Protein AF-A0A1F5BWF1-F1 (afdb_monomer_lite)

Secondary structure (DSSP, 8-state):
-B-S-EEETTSHHHHHHTT--HHHHT---HHHHHHHHHHHHHHHHTT-SEEEEE-SSSTT-EEEEE-GGG--TT-B----------PPP---

Foldseek 3Di:
DDFDFEQEAVDQVSCVVLPHDLCLLLDPDPVSVVSVVVSVVVSVVVLGQWYWHDYNVDVVDIDIGGDPVSGDPVDDDDDPDDDDDDDDPPDD

Radius of gyration: 15.59 Å; chains: 1; bounding box: 41×37×31 Å

Structure (mmCIF, N/CA/C/O backbone):
data_AF-A0A1F5BWF1-F1
#
_entry.id   AF-A0A1F5BWF1-F1
#
loop_
_atom_site.group_PDB
_atom_site.id
_atom_site.type_symbol
_atom_site.label_atom_id
_atom_site.label_alt_id
_atom_site.label_comp_id
_atom_site.label_asym_id
_atom_site.label_entity_id
_atom_site.label_seq_id
_atom_site.pdbx_PDB_ins_code
_atom_site.Cartn_x
_atom_site.Cartn_y
_atom_site.Cartn_z
_atom_site.occupancy
_atom_site.B_iso_or_equiv
_atom_site.auth_seq_id
_atom_site.auth_comp_id
_atom_site.auth_asym_id
_atom_site.auth_atom_id
_atom_site.pdbx_PDB_model_num
ATOM 1 N N . MET A 1 1 ? -9.232 -8.060 10.717 1.00 64.62 1 MET A N 1
ATOM 2 C CA . MET A 1 1 ? -8.743 -6.693 10.443 1.00 64.62 1 MET A CA 1
ATOM 3 C C . MET A 1 1 ? -9.772 -6.023 9.557 1.00 64.62 1 MET A C 1
ATOM 5 O O . MET A 1 1 ? -10.146 -6.623 8.559 1.00 64.62 1 MET A O 1
ATOM 9 N N . HIS A 1 2 ? -10.268 -4.855 9.950 1.00 77.19 2 HIS A N 1
ATOM 10 C CA . HIS A 1 2 ? -11.174 -4.053 9.130 1.00 77.19 2 HIS A CA 1
ATOM 11 C C . HIS A 1 2 ? -10.466 -2.728 8.862 1.00 77.19 2 HIS A C 1
ATOM 13 O O . HIS A 1 2 ? -10.063 -2.065 9.818 1.00 77.19 2 HIS A O 1
ATOM 19 N N . LEU A 1 3 ? -10.240 -2.434 7.584 1.00 87.44 3 LEU A N 1
ATOM 20 C CA . LEU A 1 3 ? -9.699 -1.177 7.080 1.00 87.44 3 LEU A CA 1
ATOM 21 C C . LEU A 1 3 ? -10.726 -0.633 6.092 1.00 87.44 3 LEU A C 1
ATOM 23 O O . LEU A 1 3 ? -11.284 -1.385 5.295 1.00 87.44 3 LEU A O 1
ATOM 27 N N . THR A 1 4 ? -10.982 0.657 6.179 1.00 86.50 4 THR A N 1
ATOM 28 C CA . THR A 1 4 ? -12.004 1.368 5.414 1.00 86.50 4 THR A CA 1
ATOM 29 C C . THR A 1 4 ? -11.411 2.100 4.216 1.00 86.50 4 THR A C 1
ATOM 31 O O . THR A 1 4 ? -12.049 2.160 3.172 1.00 86.50 4 THR A O 1
ATOM 34 N N . GLN A 1 5 ? -10.176 2.599 4.334 1.00 93.31 5 GLN A N 1
ATOM 35 C CA . GLN A 1 5 ? -9.523 3.414 3.306 1.00 93.31 5 GLN A CA 1
ATOM 36 C C . GLN A 1 5 ? -8.194 2.777 2.888 1.00 93.31 5 GLN A C 1
ATOM 38 O O . GLN A 1 5 ? -7.128 3.146 3.382 1.00 93.31 5 GLN A O 1
ATOM 43 N N . VAL A 1 6 ? -8.251 1.807 1.975 1.00 95.44 6 VAL A N 1
ATOM 44 C CA . VAL A 1 6 ? -7.061 1.124 1.442 1.00 95.44 6 VAL A CA 1
ATOM 45 C C . VAL A 1 6 ? -6.797 1.586 0.014 1.00 95.44 6 VAL A C 1
ATOM 47 O O . VAL A 1 6 ? -7.669 1.475 -0.846 1.00 95.44 6 VAL A O 1
ATOM 50 N N . LEU A 1 7 ? -5.587 2.084 -0.244 1.00 96.50 7 LEU A N 1
ATOM 51 C CA . LEU A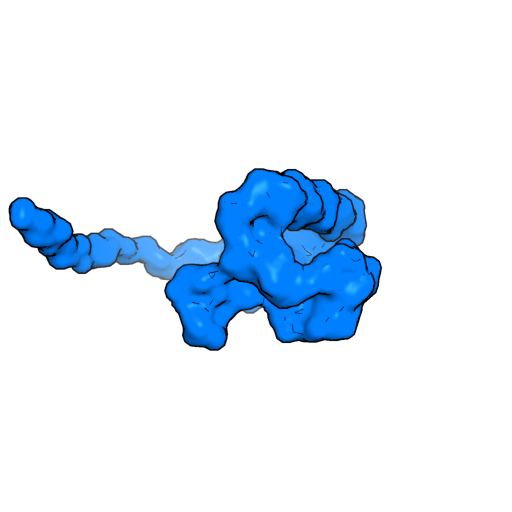 1 7 ? -5.124 2.359 -1.600 1.00 96.50 7 LEU A CA 1
ATOM 52 C C . LEU A 1 7 ? -4.600 1.062 -2.221 1.00 96.50 7 LEU A C 1
ATOM 54 O O . LEU A 1 7 ? -3.604 0.507 -1.755 1.00 96.50 7 LEU A O 1
ATOM 58 N N . ASP A 1 8 ? -5.284 0.566 -3.249 1.00 96.38 8 ASP A N 1
ATOM 59 C CA . ASP A 1 8 ? -4.962 -0.715 -3.879 1.00 96.38 8 ASP A CA 1
ATOM 60 C C . ASP A 1 8 ? -4.123 -0.534 -5.150 1.00 96.38 8 ASP A C 1
ATOM 62 O O . ASP A 1 8 ? -4.652 -0.326 -6.234 1.00 96.38 8 ASP A O 1
ATOM 66 N N . PHE A 1 9 ? -2.802 -0.662 -5.032 1.00 96.50 9 PHE A N 1
ATOM 67 C CA . PHE A 1 9 ? -1.879 -0.708 -6.169 1.00 96.50 9 PHE A CA 1
ATOM 68 C C . PHE A 1 9 ? -1.747 -2.094 -6.801 1.00 96.50 9 PHE A C 1
ATOM 70 O O . PHE A 1 9 ? -0.908 -2.283 -7.678 1.00 96.50 9 PHE A O 1
ATOM 77 N N . THR A 1 10 ? -2.553 -3.081 -6.410 1.00 94.81 10 THR A N 1
ATOM 78 C CA . THR A 1 10 ? -2.711 -4.306 -7.210 1.00 94.81 10 THR A CA 1
ATOM 79 C C . THR A 1 10 ? -3.631 -4.087 -8.412 1.00 94.81 10 THR A C 1
ATOM 81 O O . THR A 1 10 ? -3.564 -4.858 -9.369 1.00 94.81 10 THR A O 1
ATOM 84 N N . ASP A 1 11 ? -4.399 -2.993 -8.404 1.00 94.69 11 ASP A N 1
ATOM 85 C CA . ASP A 1 11 ? -5.197 -2.497 -9.521 1.00 94.69 11 ASP A CA 1
ATOM 86 C C . ASP A 1 11 ? -4.361 -1.575 -10.449 1.00 94.69 11 ASP A C 1
ATOM 88 O O . ASP A 1 11 ? -3.837 -0.549 -9.999 1.00 94.69 11 ASP A O 1
ATOM 92 N N . PRO A 1 12 ? -4.219 -1.892 -11.753 1.00 93.94 12 PRO A N 1
ATOM 93 C CA . PRO A 1 12 ? -3.457 -1.063 -12.695 1.00 93.94 12 PRO A CA 1
ATOM 94 C C . PRO A 1 12 ? -4.019 0.351 -12.920 1.00 93.94 12 PRO A C 1
ATOM 96 O O . PRO A 1 12 ? -3.259 1.273 -13.218 1.00 93.94 12 PRO A O 1
ATOM 99 N N . GLY A 1 13 ? -5.333 0.545 -12.786 1.00 95.44 13 GLY A N 1
ATOM 100 C CA . GLY A 1 13 ? -5.976 1.856 -12.867 1.00 95.44 13 GLY A CA 1
ATOM 101 C C . GLY A 1 13 ? -5.528 2.763 -11.725 1.00 95.44 13 GLY A C 1
ATOM 102 O O . GLY A 1 13 ? -5.071 3.880 -11.967 1.00 95.44 13 GLY A O 1
ATOM 103 N N . ARG A 1 14 ? -5.524 2.238 -10.496 1.00 94.06 14 ARG A N 1
ATOM 104 C CA . ARG A 1 14 ? -5.004 2.949 -9.315 1.00 94.06 14 ARG A CA 1
ATOM 105 C C . ARG A 1 14 ? -3.509 3.237 -9.408 1.00 94.06 14 ARG A C 1
ATOM 107 O O . ARG A 1 14 ? -3.073 4.307 -8.997 1.00 94.06 14 ARG A O 1
ATOM 114 N N . GLN A 1 15 ? -2.713 2.328 -9.976 1.00 94.75 15 GLN A N 1
ATOM 115 C CA . GLN A 1 15 ? -1.295 2.608 -10.244 1.00 94.75 15 GLN A CA 1
ATOM 116 C C . GLN A 1 15 ? -1.145 3.838 -11.150 1.00 94.75 15 GLN A C 1
ATOM 118 O O . GLN A 1 15 ? -0.403 4.765 -10.824 1.00 94.75 15 GLN A O 1
ATOM 123 N N . LYS A 1 16 ? -1.906 3.879 -12.252 1.00 94.44 16 LYS A N 1
ATOM 124 C CA . LYS A 1 16 ? -1.866 4.972 -13.229 1.00 94.44 16 LYS A CA 1
ATOM 125 C C . LYS A 1 16 ? -2.305 6.312 -12.635 1.00 94.44 16 LYS A C 1
ATOM 127 O O . LYS A 1 16 ? -1.657 7.317 -12.911 1.00 94.44 16 LYS A O 1
ATOM 132 N N . GLU A 1 17 ? -3.346 6.333 -11.800 1.00 93.38 17 GLU A N 1
ATOM 133 C CA . GLU A 1 17 ? -3.802 7.541 -11.082 1.00 93.38 17 GLU A CA 1
ATOM 134 C C . GLU A 1 17 ? -2.691 8.183 -10.239 1.00 93.38 17 GLU A C 1
ATOM 136 O O . GLU A 1 17 ? -2.614 9.405 -10.121 1.00 93.38 17 GLU A O 1
ATOM 141 N N . PHE A 1 18 ? -1.798 7.359 -9.687 1.00 92.06 18 PHE A N 1
ATOM 142 C CA . PHE A 1 18 ? -0.659 7.798 -8.882 1.00 92.06 18 PHE A CA 1
ATOM 143 C C . PHE A 1 18 ? 0.652 7.854 -9.679 1.00 92.06 18 PHE A C 1
ATOM 145 O O . PHE A 1 18 ? 1.726 8.035 -9.106 1.00 92.06 18 PHE A O 1
ATOM 152 N N . GLY A 1 19 ? 0.577 7.723 -11.007 1.00 93.81 19 GLY A N 1
ATOM 153 C CA . GLY A 1 19 ? 1.725 7.798 -11.904 1.00 93.81 19 GLY A CA 1
ATOM 154 C C . GLY A 1 19 ? 2.731 6.663 -11.718 1.00 93.81 19 GLY A C 1
ATOM 155 O O . GLY A 1 19 ? 3.891 6.834 -12.082 1.00 93.81 19 GLY A O 1
ATOM 156 N N . LEU A 1 20 ? 2.326 5.531 -11.143 1.00 94.75 20 LEU A N 1
ATOM 157 C CA . LEU A 1 20 ? 3.161 4.352 -10.932 1.00 94.75 20 LEU A CA 1
ATOM 158 C C . LEU A 1 20 ? 2.910 3.298 -12.010 1.00 94.75 20 LEU A C 1
ATOM 160 O O . LEU A 1 20 ? 1.829 3.207 -12.590 1.00 94.75 20 LEU A O 1
ATOM 164 N N . THR A 1 21 ? 3.916 2.463 -12.246 1.00 93.94 21 THR A N 1
ATOM 165 C CA . THR A 1 21 ? 3.776 1.225 -13.015 1.00 93.94 21 THR A CA 1
ATOM 166 C C . THR A 1 21 ? 4.031 0.023 -12.117 1.00 93.94 21 THR A C 1
ATOM 168 O O . THR A 1 21 ? 4.756 0.108 -11.123 1.00 93.94 21 THR A O 1
ATOM 171 N N . LYS A 1 22 ? 3.499 -1.139 -12.506 1.00 90.38 22 LYS A N 1
ATOM 172 C CA . LYS A 1 22 ? 3.812 -2.408 -11.842 1.00 90.38 22 LYS A CA 1
ATOM 173 C C . LYS A 1 22 ? 5.323 -2.664 -11.765 1.00 90.38 22 LYS A C 1
ATOM 175 O O . LYS A 1 22 ? 5.813 -3.048 -10.712 1.00 90.38 22 LYS A O 1
ATOM 180 N N . SER A 1 23 ? 6.060 -2.390 -12.844 1.00 92.06 23 SER A N 1
ATOM 181 C CA . SER A 1 23 ? 7.518 -2.562 -12.872 1.00 92.06 23 SER A CA 1
ATOM 182 C C . SER A 1 23 ? 8.240 -1.682 -11.852 1.00 92.06 23 SER A C 1
ATOM 184 O O . SER A 1 23 ? 9.200 -2.135 -11.245 1.00 92.06 23 SER A O 1
ATOM 186 N N . GLN A 1 24 ? 7.765 -0.455 -11.613 1.00 93.56 24 GLN A N 1
ATOM 187 C CA . GLN A 1 24 ? 8.325 0.417 -10.578 1.00 93.56 24 GLN A CA 1
ATOM 188 C C . GLN A 1 24 ? 8.084 -0.156 -9.179 1.00 93.56 24 GLN A C 1
ATOM 190 O O . GLN A 1 24 ? 8.998 -0.147 -8.365 1.00 93.56 24 GLN A O 1
ATOM 195 N N . LEU A 1 25 ? 6.888 -0.695 -8.920 1.00 91.31 25 LEU A N 1
ATOM 196 C CA . LEU A 1 25 ? 6.514 -1.310 -7.637 1.00 91.31 25 LEU A CA 1
ATOM 197 C C . LEU A 1 25 ? 7.285 -2.600 -7.315 1.00 91.31 25 LEU A C 1
ATOM 199 O O . LEU A 1 25 ? 7.389 -2.968 -6.147 1.00 91.31 25 LEU A O 1
ATOM 203 N N . GLU A 1 26 ? 7.795 -3.284 -8.337 1.00 90.75 26 GLU A N 1
ATOM 204 C CA . GLU A 1 26 ? 8.554 -4.535 -8.214 1.00 90.75 26 GLU A CA 1
ATOM 205 C C . GLU A 1 26 ? 10.077 -4.330 -8.356 1.00 90.75 26 GLU A C 1
ATOM 207 O O . GLU A 1 26 ? 10.828 -5.300 -8.288 1.00 90.75 26 GLU A O 1
ATOM 212 N N . SER A 1 27 ? 10.539 -3.087 -8.549 1.00 89.50 27 SER A N 1
ATOM 213 C CA . SER A 1 27 ? 11.947 -2.750 -8.790 1.00 89.50 27 SER A CA 1
ATOM 214 C C . SER A 1 27 ? 12.709 -2.396 -7.509 1.00 89.50 27 SER A C 1
ATOM 216 O O . SER A 1 27 ? 12.207 -1.676 -6.645 1.00 89.50 27 SER A O 1
ATOM 218 N N . ASP A 1 28 ? 13.973 -2.822 -7.450 1.00 87.69 28 ASP A N 1
ATOM 219 C CA . ASP A 1 28 ? 14.943 -2.454 -6.411 1.00 87.69 28 ASP A CA 1
ATOM 220 C C . ASP A 1 28 ? 15.822 -1.248 -6.809 1.00 87.69 28 ASP A C 1
ATOM 222 O O . ASP A 1 28 ? 16.822 -0.944 -6.154 1.00 87.69 28 ASP A O 1
ATOM 226 N N . GLU A 1 29 ? 15.478 -0.516 -7.869 1.00 94.12 29 GLU A N 1
ATOM 227 C CA . GLU A 1 29 ? 16.191 0.709 -8.239 1.00 94.12 29 GLU A CA 1
ATOM 228 C C . GLU A 1 29 ? 15.910 1.859 -7.260 1.00 94.12 29 GLU A C 1
ATOM 230 O O . GLU A 1 29 ? 14.780 2.083 -6.817 1.00 94.12 29 GLU A O 1
ATOM 235 N N . GLU A 1 30 ? 16.933 2.663 -6.954 1.00 94.12 30 GLU A N 1
ATOM 236 C CA . GLU A 1 30 ? 16.804 3.776 -6.004 1.00 94.12 30 GLU A CA 1
ATOM 237 C C . GLU A 1 30 ? 15.779 4.827 -6.446 1.00 94.12 30 GLU A C 1
ATOM 239 O O . GLU A 1 30 ? 15.003 5.317 -5.625 1.00 94.12 30 GLU A O 1
ATOM 244 N N . ALA A 1 31 ? 15.733 5.139 -7.743 1.00 94.00 31 ALA A N 1
ATOM 245 C CA . ALA A 1 31 ? 14.759 6.073 -8.300 1.00 94.00 31 ALA A CA 1
ATOM 246 C C . ALA A 1 31 ? 13.315 5.576 -8.106 1.00 94.00 31 ALA A C 1
ATOM 248 O O . ALA A 1 31 ? 12.437 6.353 -7.724 1.00 94.00 31 ALA A O 1
ATOM 249 N N . CYS A 1 32 ? 13.081 4.271 -8.292 1.00 94.19 32 CYS A N 1
ATOM 250 C CA . CYS A 1 32 ? 11.784 3.649 -8.035 1.00 94.19 32 CYS A CA 1
ATOM 251 C C . CYS A 1 32 ? 11.418 3.738 -6.548 1.00 94.19 32 CYS A C 1
ATOM 253 O O . CYS A 1 32 ? 10.308 4.158 -6.2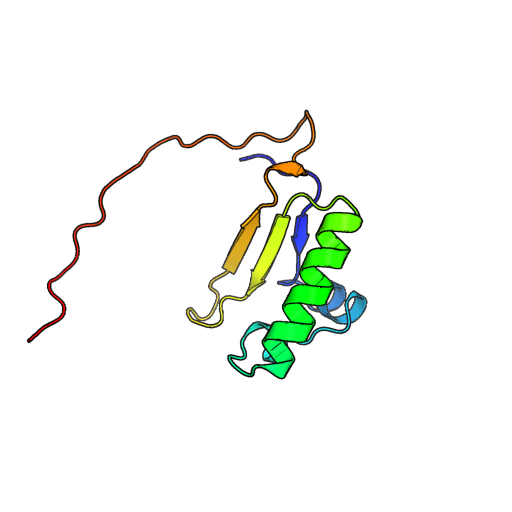21 1.00 94.19 32 CYS A O 1
ATOM 255 N N . ARG A 1 33 ? 12.365 3.452 -5.640 1.00 93.00 33 ARG A N 1
ATOM 256 C CA . ARG A 1 33 ? 12.145 3.582 -4.188 1.00 93.00 33 ARG A CA 1
ATOM 257 C C . ARG A 1 33 ? 11.759 5.000 -3.771 1.00 93.00 33 ARG A C 1
ATOM 259 O O . ARG A 1 33 ? 10.782 5.154 -3.043 1.00 93.00 33 ARG A O 1
ATOM 266 N N . LYS A 1 34 ? 12.487 6.027 -4.232 1.00 95.19 34 LYS A N 1
ATOM 267 C CA . LYS A 1 34 ? 12.188 7.438 -3.910 1.00 95.19 34 LYS A CA 1
ATOM 268 C C . LYS A 1 34 ? 10.770 7.814 -4.333 1.00 95.19 34 LYS A C 1
ATOM 270 O O . LYS A 1 34 ? 9.994 8.300 -3.520 1.00 95.19 34 LYS A O 1
ATOM 275 N N . LYS A 1 35 ? 10.397 7.469 -5.565 1.00 94.38 35 LYS A N 1
ATOM 276 C CA . LYS A 1 35 ? 9.053 7.720 -6.091 1.00 94.38 35 LYS A CA 1
ATOM 277 C C . LYS A 1 35 ? 7.957 6.997 -5.298 1.00 94.38 35 LYS A C 1
ATOM 279 O O . LYS A 1 35 ? 6.909 7.574 -5.021 1.00 94.38 35 LYS A O 1
ATOM 284 N N . ILE A 1 36 ? 8.178 5.735 -4.924 1.00 94.75 36 ILE A N 1
ATOM 285 C CA . ILE A 1 36 ? 7.219 4.965 -4.114 1.00 94.75 36 ILE A CA 1
ATOM 286 C C . ILE A 1 36 ? 7.054 5.590 -2.725 1.00 94.75 36 ILE A C 1
ATOM 288 O O . ILE A 1 36 ? 5.932 5.649 -2.223 1.00 94.75 36 ILE A O 1
ATOM 292 N N . LEU A 1 37 ? 8.140 6.076 -2.118 1.00 95.00 37 LEU A N 1
ATOM 293 C CA . LEU A 1 37 ? 8.091 6.775 -0.834 1.00 95.00 37 LEU A CA 1
ATOM 294 C C . LEU A 1 37 ? 7.271 8.066 -0.929 1.00 95.00 37 LEU A C 1
ATOM 296 O O . LEU A 1 37 ? 6.347 8.236 -0.140 1.00 95.00 37 LEU A O 1
ATOM 300 N N . GLU A 1 38 ? 7.513 8.907 -1.936 1.00 95.75 38 GLU A N 1
ATOM 301 C CA . GLU A 1 38 ? 6.736 10.136 -2.166 1.00 95.75 38 GLU A CA 1
ATOM 302 C C . GLU A 1 38 ? 5.235 9.846 -2.340 1.00 95.75 38 GLU A C 1
ATOM 304 O O . GLU A 1 38 ? 4.375 10.505 -1.749 1.00 95.75 38 GLU A O 1
ATOM 309 N N . VAL A 1 39 ? 4.898 8.816 -3.123 1.00 95.44 39 VAL A N 1
ATOM 310 C CA . VAL A 1 39 ? 3.506 8.388 -3.314 1.00 95.44 39 VAL A CA 1
ATOM 311 C C . VAL A 1 39 ? 2.898 7.864 -2.009 1.00 95.44 39 VAL A C 1
ATOM 313 O O . VAL A 1 39 ? 1.745 8.173 -1.703 1.00 95.44 39 VAL A O 1
ATOM 316 N N . SER A 1 40 ? 3.663 7.102 -1.226 1.00 95.94 40 SER A N 1
ATOM 317 C CA . SER A 1 40 ? 3.239 6.573 0.073 1.00 95.94 40 SER A CA 1
ATOM 318 C C . SER A 1 40 ? 2.941 7.694 1.074 1.00 95.94 40 SER A C 1
ATOM 320 O O . SER A 1 40 ? 1.890 7.695 1.718 1.00 95.94 40 SER A O 1
ATOM 322 N N . GLU A 1 41 ? 3.814 8.699 1.149 1.00 96.25 41 GLU A N 1
ATOM 323 C CA . GLU A 1 41 ? 3.624 9.884 1.988 1.00 96.25 41 GLU A CA 1
ATOM 324 C C . GLU A 1 41 ? 2.394 10.686 1.561 1.00 96.25 41 GLU A C 1
ATOM 326 O O . GLU A 1 41 ? 1.573 11.059 2.403 1.00 96.25 41 GLU A O 1
ATOM 331 N N . LYS A 1 42 ? 2.201 10.881 0.251 1.00 95.56 42 LYS A N 1
ATOM 332 C CA . LYS A 1 42 ? 1.013 11.549 -0.288 1.00 95.56 42 LYS A CA 1
ATOM 333 C C . LYS A 1 42 ? -0.271 10.789 0.048 1.00 95.56 42 LYS A C 1
ATOM 335 O O . LYS A 1 42 ? -1.245 11.408 0.475 1.00 95.56 42 LYS A O 1
ATOM 340 N N . ALA A 1 43 ? -0.284 9.464 -0.096 1.00 94.94 43 ALA A N 1
ATOM 341 C CA . ALA A 1 43 ? -1.432 8.637 0.274 1.00 94.94 43 ALA A CA 1
ATOM 342 C C . ALA A 1 43 ? -1.738 8.753 1.778 1.00 94.94 43 ALA A C 1
ATOM 344 O O . ALA A 1 43 ? -2.882 8.984 2.176 1.00 94.94 43 ALA A O 1
ATOM 345 N N . ARG A 1 44 ? -0.712 8.692 2.631 1.00 96.50 44 ARG A N 1
ATOM 346 C CA . ARG A 1 44 ? -0.874 8.909 4.073 1.00 96.50 44 ARG A CA 1
ATOM 347 C C . ARG A 1 44 ? -1.437 10.299 4.391 1.00 96.50 44 ARG A C 1
ATOM 349 O O . ARG A 1 44 ? -2.321 10.418 5.241 1.00 96.50 44 ARG A O 1
ATOM 356 N N . ALA A 1 45 ? -0.958 11.347 3.719 1.00 95.56 45 ALA A N 1
ATOM 357 C CA . ALA A 1 45 ? -1.451 12.716 3.888 1.00 95.56 45 ALA A CA 1
ATOM 358 C C . ALA A 1 45 ? -2.920 12.875 3.451 1.00 95.56 45 ALA A C 1
ATOM 360 O O . ALA A 1 45 ? -3.662 13.633 4.069 1.00 95.56 45 ALA A O 1
ATOM 361 N N . GLN A 1 46 ? -3.361 12.108 2.450 1.00 94.44 46 GLN A N 1
ATOM 362 C CA . GLN A 1 46 ? -4.757 12.041 1.998 1.00 94.44 46 GLN A CA 1
ATOM 363 C C . GLN A 1 46 ? -5.679 11.238 2.934 1.00 94.44 46 GLN A C 1
ATOM 365 O O . GLN A 1 46 ? -6.884 11.177 2.700 1.00 94.44 46 GLN A O 1
ATOM 370 N N . GLY A 1 47 ? -5.141 10.635 3.999 1.00 95.00 47 GLY A N 1
ATOM 371 C CA . GLY A 1 47 ? -5.926 9.912 4.999 1.00 95.00 47 GLY A CA 1
ATOM 372 C C . GLY A 1 47 ? -6.191 8.445 4.664 1.00 95.00 47 GLY A C 1
ATOM 373 O O . GLY A 1 47 ? -7.064 7.841 5.286 1.00 95.00 47 GLY A O 1
ATOM 374 N N . TYR A 1 48 ? -5.454 7.854 3.717 1.00 96.56 48 TYR A N 1
ATOM 375 C CA . TYR A 1 48 ? -5.461 6.399 3.563 1.00 96.56 48 TYR A CA 1
ATOM 376 C C . TYR A 1 48 ? -4.920 5.727 4.833 1.00 96.56 48 TYR A C 1
ATOM 378 O O . TYR A 1 48 ? -3.983 6.211 5.467 1.00 96.56 48 TYR A O 1
ATOM 386 N N . GLU A 1 49 ? -5.513 4.593 5.191 1.00 96.88 49 GLU A N 1
ATOM 387 C CA . GLU A 1 49 ? -5.149 3.787 6.361 1.00 96.88 49 GLU A CA 1
ATOM 388 C C . GLU A 1 49 ? -4.085 2.741 6.026 1.00 96.88 49 GLU A C 1
ATOM 390 O O . GLU A 1 49 ? -3.339 2.299 6.900 1.00 96.88 49 GLU A O 1
ATOM 395 N N . ALA A 1 50 ? -4.034 2.313 4.765 1.00 97.31 50 ALA A N 1
ATOM 396 C CA . ALA A 1 50 ? -3.067 1.344 4.283 1.00 97.31 50 ALA A CA 1
ATOM 397 C C . ALA A 1 50 ? -2.878 1.423 2.765 1.00 97.31 50 ALA A C 1
ATOM 399 O O . ALA A 1 50 ? -3.724 1.944 2.036 1.00 97.31 50 ALA A O 1
ATOM 400 N N . ILE A 1 51 ? -1.783 0.827 2.303 1.00 97.44 51 ILE A N 1
ATOM 401 C CA . ILE A 1 51 ? -1.470 0.604 0.892 1.00 97.44 51 ILE A CA 1
ATOM 402 C C . ILE A 1 51 ? -1.319 -0.899 0.665 1.00 97.44 51 ILE A C 1
ATOM 404 O O . ILE A 1 51 ? -0.508 -1.550 1.330 1.00 97.44 51 ILE A O 1
ATOM 408 N N . LEU A 1 52 ? -2.076 -1.442 -0.287 1.00 96.94 52 LEU A N 1
ATOM 409 C CA . LEU A 1 52 ? -1.927 -2.806 -0.790 1.00 96.94 52 LEU A CA 1
ATOM 410 C C . LEU A 1 52 ? -1.120 -2.764 -2.094 1.00 96.94 52 LEU A C 1
ATOM 412 O O . LEU A 1 52 ? -1.499 -2.058 -3.021 1.00 96.94 52 LEU A O 1
ATOM 416 N N . SER A 1 53 ? -0.018 -3.504 -2.186 1.00 95.25 53 SER A N 1
ATOM 417 C CA . SER A 1 53 ? 0.869 -3.499 -3.359 1.00 95.25 53 SER A CA 1
ATOM 418 C C . SER A 1 53 ? 1.243 -4.915 -3.814 1.00 95.25 53 SER A C 1
ATOM 420 O O . SER A 1 53 ? 1.176 -5.857 -3.017 1.00 95.25 53 SER A O 1
ATOM 422 N N . PRO A 1 54 ? 1.627 -5.113 -5.091 1.00 94.12 54 PRO A N 1
ATOM 423 C CA . PRO A 1 54 ? 2.231 -6.368 -5.530 1.00 94.12 54 PRO A CA 1
ATOM 424 C C . PRO A 1 54 ? 3.554 -6.624 -4.793 1.00 94.12 54 PRO A C 1
ATOM 426 O O . PRO A 1 54 ? 4.249 -5.694 -4.380 1.00 94.12 54 PRO A O 1
ATOM 429 N N . SER A 1 55 ? 3.896 -7.897 -4.606 1.00 92.00 55 SER A N 1
ATOM 430 C CA . SER A 1 55 ? 5.161 -8.297 -3.994 1.00 92.00 55 SER A CA 1
ATOM 431 C C . SER A 1 55 ? 6.248 -8.469 -5.053 1.00 92.00 55 SER A C 1
ATOM 433 O O . SER A 1 55 ? 6.129 -9.335 -5.914 1.00 92.00 55 SER A O 1
ATOM 435 N N . ALA A 1 56 ? 7.345 -7.717 -4.928 1.00 89.94 56 ALA A N 1
ATOM 436 C CA . ALA A 1 56 ? 8.541 -7.894 -5.759 1.00 89.94 56 ALA A CA 1
ATOM 437 C C . ALA A 1 56 ? 9.169 -9.294 -5.597 1.00 89.94 56 ALA A C 1
ATOM 439 O O . ALA A 1 56 ? 9.679 -9.882 -6.545 1.00 89.94 56 ALA A O 1
ATOM 440 N N . ARG A 1 57 ? 9.113 -9.853 -4.379 1.00 90.12 57 ARG A N 1
ATOM 441 C CA . ARG A 1 57 ? 9.777 -11.118 -4.026 1.00 90.12 57 ARG A CA 1
ATOM 442 C C . ARG A 1 57 ? 8.963 -12.357 -4.387 1.00 90.12 57 ARG A C 1
ATOM 444 O O . ARG A 1 57 ? 9.536 -13.410 -4.657 1.00 90.12 57 ARG A O 1
ATOM 451 N N . PHE A 1 58 ? 7.637 -12.261 -4.326 1.00 90.25 58 PHE A N 1
ATOM 452 C CA . PHE A 1 58 ? 6.748 -13.405 -4.496 1.00 90.25 58 PHE A CA 1
ATOM 453 C C . PHE A 1 58 ? 5.788 -13.159 -5.658 1.00 90.25 58 PHE A C 1
ATOM 455 O O . PHE A 1 58 ? 4.879 -12.339 -5.522 1.00 90.25 58 PHE A O 1
ATOM 462 N N . PRO A 1 59 ? 5.915 -13.896 -6.777 1.00 85.44 59 PRO A N 1
ATOM 463 C CA . PRO A 1 59 ? 4.951 -13.822 -7.867 1.00 85.44 59 PRO A CA 1
ATOM 464 C C . PRO A 1 59 ? 3.530 -14.090 -7.353 1.00 85.44 59 PRO A C 1
ATOM 466 O O . PRO A 1 59 ? 3.293 -15.087 -6.675 1.00 85.44 59 PRO A O 1
ATOM 469 N N . LYS A 1 60 ? 2.581 -13.198 -7.671 1.00 87.50 60 LYS A N 1
ATOM 470 C CA . LYS A 1 60 ? 1.188 -13.179 -7.154 1.00 87.50 60 LYS A CA 1
ATOM 471 C C . LYS A 1 60 ? 1.044 -12.859 -5.657 1.00 87.50 60 LYS A C 1
ATOM 473 O O . LYS A 1 60 ? -0.080 -12.766 -5.166 1.00 87.50 60 LYS A O 1
ATOM 478 N N . GLY A 1 61 ? 2.149 -12.671 -4.942 1.00 92.88 61 GLY A N 1
ATOM 479 C CA . GLY A 1 61 ? 2.149 -12.179 -3.574 1.00 92.88 61 GLY A CA 1
ATOM 480 C C . GLY A 1 61 ? 1.694 -10.725 -3.509 1.00 92.88 61 GLY A C 1
ATOM 481 O O . GLY A 1 61 ? 1.842 -9.958 -4.464 1.00 92.88 61 GLY A O 1
ATOM 482 N N . LYS A 1 62 ? 1.150 -10.344 -2.356 1.00 94.62 62 LYS A N 1
ATOM 483 C CA . LYS A 1 62 ? 0.746 -8.973 -2.050 1.00 94.62 62 LYS A CA 1
ATOM 484 C C . LYS A 1 62 ? 1.369 -8.549 -0.729 1.00 94.62 62 LYS A C 1
ATOM 486 O O . LYS A 1 62 ? 1.470 -9.360 0.189 1.00 94.62 62 LYS A O 1
ATOM 491 N N . ASN A 1 63 ? 1.736 -7.281 -0.637 1.00 94.88 63 ASN A N 1
ATOM 492 C CA . ASN A 1 63 ? 2.214 -6.653 0.585 1.00 94.88 63 ASN A CA 1
ATOM 493 C C . ASN A 1 63 ? 1.162 -5.648 1.062 1.00 94.88 63 ASN A C 1
ATOM 495 O O . ASN A 1 63 ? 0.591 -4.920 0.251 1.00 94.88 63 ASN A O 1
ATOM 499 N N . LEU A 1 64 ? 0.913 -5.600 2.370 1.00 95.69 64 LEU A N 1
ATOM 500 C CA . LEU A 1 64 ? 0.034 -4.608 2.983 1.00 95.69 64 LEU A CA 1
ATOM 501 C C . LEU A 1 64 ? 0.845 -3.751 3.953 1.00 95.69 64 LEU A C 1
ATOM 503 O O . LEU A 1 64 ? 1.333 -4.251 4.965 1.00 95.69 64 LEU A O 1
ATOM 507 N N . ASN A 1 65 ? 0.955 -2.462 3.649 1.00 95.19 65 ASN A N 1
ATOM 508 C CA . ASN A 1 65 ? 1.598 -1.473 4.505 1.00 95.19 65 ASN A CA 1
ATOM 509 C C . ASN A 1 65 ? 0.511 -0.684 5.227 1.00 95.19 65 ASN A C 1
ATOM 511 O O . ASN A 1 65 ? -0.300 -0.032 4.576 1.00 95.19 65 ASN A O 1
ATOM 515 N N . ILE A 1 66 ? 0.469 -0.761 6.554 1.00 95.50 66 ILE A N 1
ATOM 516 C CA . ILE A 1 66 ? -0.554 -0.104 7.377 1.00 95.50 66 ILE A CA 1
ATOM 517 C C . ILE A 1 66 ? 0.047 1.169 7.977 1.00 95.50 66 ILE A C 1
ATOM 519 O O . ILE A 1 66 ? 1.188 1.140 8.431 1.00 95.50 66 ILE A O 1
ATOM 523 N N . PHE A 1 67 ? -0.727 2.255 8.015 1.00 95.56 67 PHE A N 1
ATOM 524 C CA . PHE A 1 67 ? -0.411 3.495 8.727 1.00 95.56 67 PHE A CA 1
ATOM 525 C C . PHE A 1 67 ? -1.196 3.533 10.048 1.00 95.56 67 PHE A C 1
ATOM 527 O O . PHE A 1 67 ? -2.364 3.933 10.055 1.00 95.56 67 PHE A O 1
ATOM 534 N N . PRO A 1 68 ? -0.611 3.101 11.185 1.00 92.94 68 PRO A N 1
ATOM 535 C CA . PRO A 1 68 ? -1.363 2.953 12.432 1.00 92.94 68 PRO A CA 1
ATOM 536 C C . PRO A 1 68 ? -1.940 4.275 12.951 1.00 92.94 68 PRO A C 1
ATOM 538 O O . PRO A 1 68 ? -3.003 4.287 13.563 1.00 92.94 68 PRO A O 1
ATOM 541 N N . ASP A 1 69 ? -1.270 5.392 12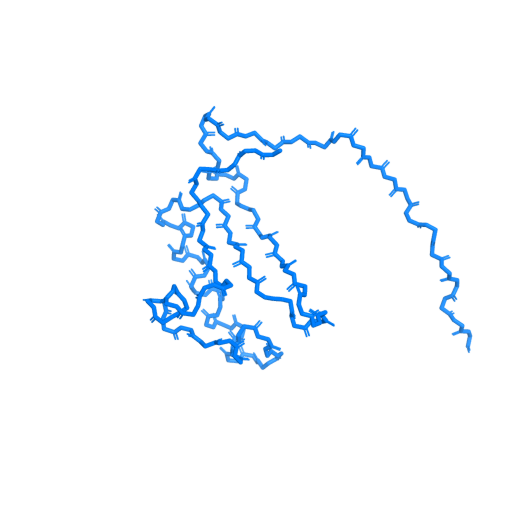.664 1.00 93.44 69 ASP A N 1
ATOM 542 C CA . ASP A 1 69 ? -1.690 6.749 13.022 1.00 93.44 69 ASP A CA 1
ATOM 543 C C . ASP A 1 69 ? -2.874 7.274 12.196 1.00 93.44 69 ASP A C 1
ATOM 545 O O . ASP A 1 69 ? -3.466 8.288 12.559 1.00 93.44 69 ASP A O 1
ATOM 549 N N . LYS A 1 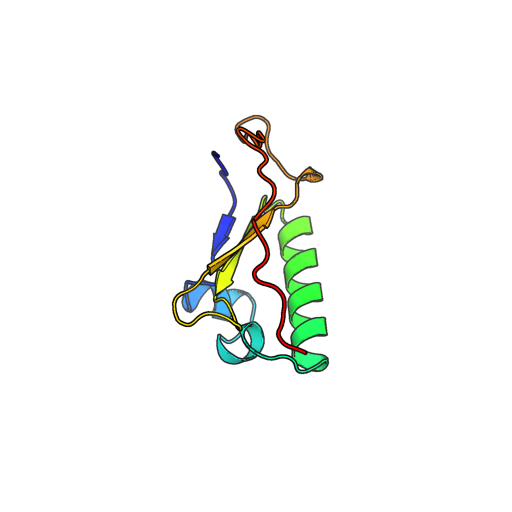70 ? -3.212 6.616 11.080 1.00 94.56 70 LYS A N 1
ATOM 550 C CA . LYS A 1 70 ? -4.327 7.004 10.205 1.00 94.56 70 LYS A CA 1
ATOM 551 C C . LYS A 1 70 ? -5.564 6.136 10.366 1.00 94.56 70 LYS A C 1
ATOM 553 O O . LYS A 1 70 ? -6.576 6.433 9.742 1.00 94.56 70 LYS A O 1
ATOM 558 N N . LEU A 1 71 ? -5.511 5.105 11.209 1.00 92.88 71 LEU A N 1
ATOM 559 C CA . LEU A 1 71 ? -6.658 4.241 11.464 1.00 92.88 71 LEU A CA 1
ATOM 560 C C . LEU A 1 71 ? -7.849 5.061 11.973 1.00 92.88 71 LEU A C 1
ATOM 562 O O . LEU A 1 71 ? -7.780 5.750 12.991 1.00 92.88 71 LEU A O 1
ATOM 566 N N . SER A 1 72 ? -8.969 4.962 11.267 1.00 91.06 72 SER A N 1
ATOM 567 C CA . SER A 1 72 ? -10.235 5.536 11.694 1.00 91.06 72 SER A CA 1
ATOM 568 C C . SER A 1 72 ? -10.770 4.814 12.932 1.00 91.06 72 SER A C 1
ATOM 570 O O . SER A 1 72 ? -10.423 3.669 13.220 1.00 91.06 72 SER A O 1
ATOM 572 N N . LYS A 1 73 ? -11.723 5.443 13.631 1.00 88.06 73 LYS A N 1
ATOM 573 C CA . LYS A 1 73 ? -12.416 4.833 14.784 1.00 88.06 73 LYS A CA 1
ATOM 574 C C . LYS A 1 73 ? -13.174 3.541 14.441 1.00 88.06 73 LYS A C 1
ATOM 576 O O . LYS A 1 73 ? -13.546 2.803 15.346 1.00 88.06 73 LYS A O 1
ATOM 581 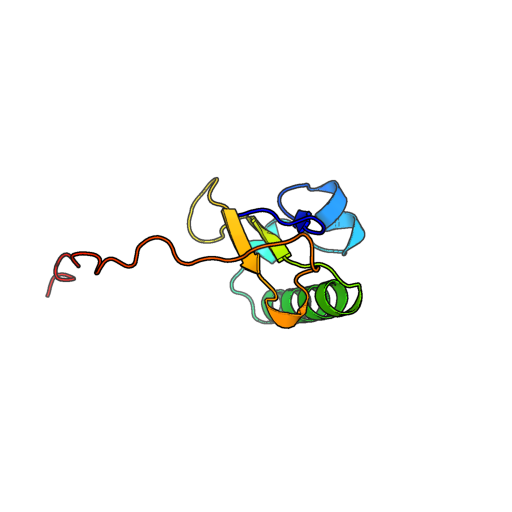N N . LYS A 1 74 ? -13.453 3.299 13.155 1.00 89.06 74 LYS A N 1
ATOM 582 C CA . LYS A 1 74 ? -14.134 2.092 12.659 1.00 89.06 74 LYS A CA 1
ATOM 583 C C . LYS A 1 74 ? -13.153 0.972 12.312 1.00 89.06 74 LYS A C 1
ATOM 585 O O . LYS A 1 74 ? -13.565 -0.177 12.168 1.00 89.06 74 LYS A O 1
ATOM 590 N N . SER A 1 75 ? -11.874 1.301 12.182 1.00 90.94 75 SER A N 1
ATOM 591 C CA . SER A 1 75 ? -10.816 0.353 11.874 1.00 90.94 75 SER A CA 1
ATOM 592 C C . SER A 1 75 ? -10.242 -0.241 13.154 1.00 90.94 75 SER A C 1
ATOM 594 O O . SER A 1 75 ? -10.210 0.389 14.210 1.00 90.94 75 SER A O 1
ATOM 596 N N . SER A 1 76 ? -9.782 -1.488 13.077 1.00 85.62 76 SER A N 1
ATOM 597 C CA . SER A 1 76 ? -9.159 -2.150 14.226 1.00 85.62 76 SER A CA 1
ATOM 598 C C . SER A 1 76 ? -7.974 -3.000 13.794 1.00 85.62 76 SER A C 1
ATOM 600 O O . SER A 1 76 ? -8.109 -3.864 12.916 1.00 85.62 76 SER A O 1
ATOM 602 N N . LEU A 1 77 ? -6.845 -2.789 14.468 1.00 87.06 77 LEU A N 1
ATOM 603 C CA . LEU A 1 77 ? -5.642 -3.603 14.365 1.00 87.06 77 LEU A CA 1
ATOM 604 C C . LEU A 1 77 ? -5.420 -4.307 15.707 1.00 87.06 77 LEU A C 1
ATOM 606 O O . LEU A 1 77 ? -5.339 -3.661 16.748 1.00 87.06 77 LEU A O 1
ATOM 610 N N . LYS A 1 78 ? -5.367 -5.639 15.688 1.00 87.81 78 LYS A N 1
ATOM 611 C CA . LYS A 1 78 ? -5.130 -6.473 16.872 1.00 87.81 78 LYS A CA 1
ATOM 612 C C . LYS A 1 78 ? -4.154 -7.580 16.504 1.00 87.81 78 LYS A C 1
ATOM 614 O O . LYS A 1 78 ? -4.329 -8.230 15.474 1.00 87.81 78 LYS A O 1
ATOM 619 N N . ILE A 1 79 ? -3.162 -7.810 17.355 1.00 88.75 79 ILE A N 1
ATOM 620 C CA . ILE A 1 79 ? -2.281 -8.973 17.254 1.00 88.75 79 ILE A CA 1
ATOM 621 C C . ILE A 1 79 ? -2.986 -10.121 17.978 1.00 88.75 79 ILE A C 1
ATOM 623 O O . ILE A 1 79 ? -3.201 -10.048 19.183 1.00 88.75 79 ILE A O 1
ATOM 627 N N . ILE A 1 80 ? -3.404 -11.146 17.233 1.00 88.38 80 ILE A N 1
ATOM 628 C CA . ILE A 1 80 ? -4.184 -12.276 17.778 1.00 88.38 80 ILE A CA 1
ATOM 629 C C . ILE A 1 80 ? -3.258 -13.400 18.252 1.00 88.38 80 ILE A C 1
ATOM 631 O O . ILE A 1 80 ? -3.538 -14.082 19.232 1.00 88.38 80 ILE A O 1
ATOM 635 N N . LYS A 1 81 ? -2.136 -13.585 17.556 1.00 90.06 81 LYS A N 1
ATOM 636 C CA . LYS A 1 81 ? -1.113 -14.575 17.874 1.00 90.06 81 LYS A CA 1
ATOM 637 C C . LYS A 1 81 ? 0.230 -14.039 17.399 1.00 90.06 81 LYS A C 1
ATOM 639 O O . LYS A 1 81 ? 0.318 -13.472 16.313 1.00 90.06 81 LYS A O 1
ATOM 644 N N . SER A 1 82 ? 1.256 -14.238 18.209 1.00 90.31 82 SER A N 1
ATOM 645 C CA . SER A 1 82 ? 2.648 -14.087 17.805 1.00 90.31 82 SER A CA 1
ATOM 646 C C . SER A 1 82 ? 3.303 -15.447 17.974 1.00 90.31 82 SER A C 1
ATOM 648 O O . SER A 1 82 ? 3.155 -16.077 19.021 1.00 90.31 82 SER A O 1
ATOM 650 N N . GLU A 1 83 ? 3.969 -15.934 16.937 1.00 91.56 83 GLU A N 1
ATOM 651 C CA . GLU A 1 83 ? 4.690 -17.196 16.993 1.00 91.56 83 GLU A CA 1
ATOM 652 C C . GLU A 1 83 ? 6.093 -17.022 16.435 1.00 91.56 83 GLU A C 1
ATOM 654 O O . GLU A 1 83 ? 6.321 -16.324 15.446 1.00 91.56 83 GLU A O 1
ATOM 659 N N . ARG A 1 84 ? 7.055 -17.670 17.089 1.00 88.75 84 ARG A N 1
ATOM 660 C CA . ARG A 1 84 ? 8.419 -17.715 16.585 1.00 88.75 84 ARG A CA 1
ATOM 661 C C . ARG A 1 84 ? 8.459 -18.703 15.427 1.00 88.75 84 ARG A C 1
ATOM 663 O O . ARG A 1 84 ? 8.269 -19.902 15.630 1.00 88.75 84 ARG A O 1
ATOM 670 N N . LEU A 1 85 ? 8.726 -18.206 14.223 1.00 83.94 85 LEU A N 1
ATOM 671 C CA . LEU A 1 85 ? 8.955 -19.072 13.071 1.00 83.94 85 LEU A CA 1
ATOM 672 C C . LEU A 1 85 ? 10.200 -19.928 13.335 1.00 83.94 85 LEU A C 1
ATOM 674 O O . LEU A 1 85 ? 11.262 -19.408 13.684 1.00 83.94 85 LEU A O 1
ATOM 678 N N . LYS A 1 86 ? 10.071 -21.250 13.182 1.00 80.12 86 LYS A N 1
ATOM 679 C CA . LYS A 1 86 ? 11.217 -22.163 13.230 1.00 80.12 86 LYS A CA 1
ATOM 680 C C . LYS A 1 86 ? 12.075 -21.887 11.994 1.00 80.12 86 LYS A C 1
ATOM 682 O O . LYS A 1 86 ? 11.690 -22.252 10.886 1.00 80.12 86 LYS A O 1
ATOM 687 N N . SER A 1 87 ? 13.215 -21.224 12.160 1.00 72.81 87 SER A N 1
ATOM 688 C CA . SER A 1 87 ? 14.188 -21.075 11.079 1.00 72.81 87 SER A CA 1
ATOM 689 C C . SER A 1 87 ? 14.813 -22.439 10.789 1.00 72.81 87 SER 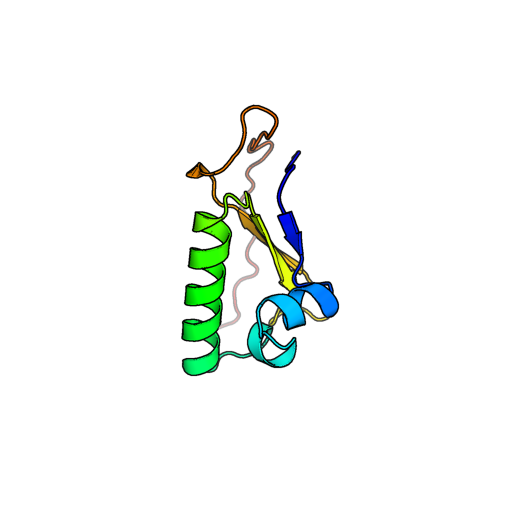A C 1
ATOM 691 O O . SER A 1 87 ? 15.374 -23.057 11.695 1.00 72.81 87 SER A O 1
ATOM 693 N N . LYS A 1 88 ? 14.760 -22.909 9.535 1.00 62.81 88 LYS A N 1
ATOM 694 C CA . LYS A 1 88 ? 15.757 -23.887 9.081 1.00 62.81 88 LYS A CA 1
ATOM 695 C C . LYS A 1 88 ? 17.125 -23.198 9.178 1.00 62.81 88 LYS A C 1
ATOM 697 O O . LYS A 1 88 ? 17.193 -22.022 8.809 1.00 62.81 88 LYS A O 1
ATOM 702 N N . PRO A 1 89 ? 18.179 -23.859 9.685 1.00 56.62 89 PRO A N 1
ATOM 703 C CA . PRO A 1 89 ? 19.518 -23.300 9.591 1.00 56.62 89 PRO A CA 1
ATOM 704 C C . PRO A 1 89 ? 19.781 -22.984 8.118 1.00 56.62 89 PRO A C 1
ATOM 706 O O . PRO A 1 89 ? 19.574 -23.830 7.246 1.00 56.62 89 PRO A O 1
ATOM 709 N N . VAL A 1 90 ? 20.140 -21.732 7.841 1.00 60.97 90 VAL A N 1
ATOM 710 C CA . VAL A 1 90 ? 20.707 -21.362 6.547 1.00 60.97 90 VAL A CA 1
ATOM 711 C C . VAL A 1 90 ? 22.022 -22.134 6.483 1.00 60.97 90 VAL A C 1
ATOM 713 O O . VAL A 1 90 ? 22.857 -21.970 7.370 1.00 60.97 90 VAL A O 1
ATOM 716 N N . GLY A 1 91 ? 22.106 -23.083 5.550 1.00 54.88 91 GLY A N 1
ATOM 717 C CA . GLY A 1 91 ? 23.239 -23.994 5.415 1.00 54.88 91 GLY A CA 1
ATOM 718 C C . GLY A 1 91 ? 24.566 -23.243 5.344 1.00 54.88 91 GLY A C 1
ATOM 719 O O . GLY A 1 91 ? 24.626 -22.155 4.772 1.00 54.88 91 GLY A O 1
ATOM 720 N N . SER A 1 92 ? 25.553 -23.848 6.005 1.00 43.31 92 SER A N 1
ATOM 721 C CA . SER A 1 92 ? 26.952 -23.445 6.174 1.00 43.31 92 SER A CA 1
ATOM 722 C C . SER A 1 92 ? 27.706 -23.222 4.871 1.00 43.31 92 SER A C 1
ATOM 724 O O . SER A 1 92 ? 27.378 -23.911 3.880 1.00 43.31 92 SER A O 1
#

Sequence (92 aa):
MHLTQVLDFTDPGRQKEFGLTKSQLESDEEACRKKILEVSEKARAQGYEAILSPSARFPKGKNLNIFPDKLSKKSSLKIIKSERLKSKPVGS

pLDDT: mean 90.04, std 9.81, range [43.31, 97.44]